Protein AF-A0A0M0BZ65-F1 (afdb_monomer_lite)

Secondary structure (DSSP, 8-state):
----------------EEE--HHHHHHHHHHH--SEEEEETTEEEEEETTEEEEESS--GGG-SSEEEE-S----S----

Structure (mmCIF, N/CA/C/O backbone):
data_AF-A0A0M0BZ65-F1
#
_entry.id   AF-A0A0M0BZ65-F1
#
loop_
_atom_site.group_PDB
_atom_site.id
_atom_site.type_symbol
_atom_site.label_atom_id
_atom_site.label_alt_id
_atom_site.label_comp_id
_atom_site.label_asym_id
_atom_site.label_entity_id
_atom_site.label_seq_id
_atom_site.pdbx_PDB_ins_code
_atom_site.Cartn_x
_atom_site.Cartn_y
_atom_site.Cartn_z
_atom_site.occupancy
_atom_site.B_iso_or_equiv
_atom_site.auth_seq_id
_atom_site.auth_comp_id
_atom_site.auth_asym_id
_atom_site.auth_atom_id
_atom_site.pdbx_PDB_model_num
ATOM 1 N N . MET A 1 1 ? 43.111 26.501 -15.163 1.00 45.69 1 MET A N 1
ATOM 2 C CA . MET A 1 1 ? 42.645 25.333 -14.388 1.00 45.69 1 MET A CA 1
ATOM 3 C C . MET A 1 1 ? 41.285 24.947 -14.938 1.00 45.69 1 MET A C 1
ATOM 5 O O . MET A 1 1 ? 40.414 25.803 -14.966 1.00 45.69 1 MET A O 1
ATOM 9 N N . ALA A 1 2 ? 41.145 23.742 -15.491 1.00 52.06 2 ALA A N 1
ATOM 10 C CA . ALA A 1 2 ? 39.891 23.281 -16.081 1.00 52.06 2 ALA A CA 1
ATOM 11 C C . ALA A 1 2 ? 39.011 22.671 -14.985 1.00 52.06 2 ALA A C 1
ATOM 13 O O . ALA A 1 2 ? 39.434 21.740 -14.305 1.00 52.06 2 ALA A O 1
ATOM 14 N N . THR A 1 3 ? 37.814 23.218 -14.795 1.00 57.44 3 THR A N 1
ATOM 15 C CA . THR A 1 3 ? 36.833 22.699 -13.841 1.00 57.44 3 THR A CA 1
ATOM 16 C C . THR A 1 3 ? 36.201 21.447 -14.441 1.00 57.44 3 THR A C 1
ATOM 18 O O . THR A 1 3 ? 35.423 21.530 -15.389 1.00 57.44 3 THR A O 1
ATOM 21 N N . THR A 1 4 ? 36.564 20.272 -13.936 1.00 56.38 4 THR A N 1
ATOM 22 C CA . THR A 1 4 ? 35.909 19.010 -14.287 1.00 56.38 4 THR A CA 1
ATOM 23 C C . THR A 1 4 ? 34.503 19.001 -13.693 1.00 56.38 4 THR A C 1
ATOM 25 O O . THR A 1 4 ? 34.326 18.990 -12.476 1.00 56.38 4 THR A O 1
ATOM 28 N N . ALA A 1 5 ? 33.487 19.032 -14.555 1.00 61.34 5 ALA A N 1
ATOM 29 C CA . ALA A 1 5 ? 32.104 18.848 -14.142 1.00 61.34 5 ALA A CA 1
ATOM 30 C C . ALA A 1 5 ? 31.922 17.408 -13.643 1.00 61.34 5 ALA A C 1
ATOM 32 O O . ALA A 1 5 ? 32.098 16.450 -14.397 1.00 61.34 5 ALA A O 1
ATOM 33 N N . VAL A 1 6 ? 31.593 17.256 -12.361 1.00 62.19 6 VAL A N 1
ATOM 34 C CA . VAL A 1 6 ? 31.237 15.962 -11.777 1.00 62.19 6 VAL A CA 1
ATOM 35 C C . VAL A 1 6 ? 29.859 15.584 -12.313 1.00 62.19 6 VAL A C 1
ATOM 37 O O . VAL A 1 6 ? 28.850 16.175 -11.931 1.00 62.19 6 VAL A O 1
ATOM 40 N N . ILE A 1 7 ? 29.814 14.619 -13.230 1.00 60.31 7 ILE A N 1
ATOM 41 C CA . ILE A 1 7 ? 28.561 14.008 -13.674 1.00 60.31 7 ILE A CA 1
ATOM 42 C C . ILE A 1 7 ? 28.111 13.087 -12.539 1.00 60.31 7 ILE A C 1
ATOM 44 O O . ILE A 1 7 ? 28.611 11.972 -12.400 1.00 60.31 7 ILE A O 1
ATOM 48 N N . VAL A 1 8 ? 27.201 13.566 -11.691 1.00 64.06 8 VAL A N 1
ATOM 49 C CA . VAL A 1 8 ? 26.513 12.701 -10.729 1.00 64.06 8 VAL A CA 1
ATOM 50 C C . VAL A 1 8 ? 25.574 11.807 -11.543 1.00 64.06 8 VAL A C 1
ATOM 52 O O . VAL A 1 8 ? 24.705 12.344 -12.237 1.00 64.06 8 VAL A O 1
ATOM 55 N N . PRO A 1 9 ? 25.734 10.471 -11.527 1.00 53.94 9 PRO A N 1
ATOM 56 C CA . PRO A 1 9 ? 24.793 9.599 -12.210 1.00 53.94 9 PRO A CA 1
ATOM 57 C C . PRO A 1 9 ? 23.411 9.833 -11.602 1.00 53.94 9 PRO A C 1
ATOM 59 O O . PRO A 1 9 ? 23.252 9.809 -10.381 1.00 53.94 9 PRO A O 1
ATOM 62 N N . ALA A 1 10 ? 22.408 10.085 -12.444 1.00 51.19 10 ALA A N 1
ATOM 63 C CA . ALA A 1 10 ? 21.030 10.129 -11.986 1.00 51.19 10 ALA A CA 1
ATOM 64 C C . ALA A 1 10 ? 20.721 8.777 -11.329 1.00 51.19 10 ALA A C 1
ATOM 66 O O . ALA A 1 10 ? 20.658 7.757 -12.016 1.00 51.19 10 ALA A O 1
ATOM 67 N N . GLN A 1 11 ? 20.569 8.745 -10.001 1.00 49.78 11 GLN A N 1
ATOM 68 C CA . GLN A 1 11 ? 20.032 7.577 -9.311 1.00 49.78 11 GLN A CA 1
ATOM 69 C C . GLN A 1 11 ? 18.615 7.374 -9.852 1.00 49.78 11 GLN A C 1
ATOM 71 O O . GLN A 1 11 ? 17.674 8.061 -9.462 1.00 49.78 11 GLN A O 1
ATOM 76 N N . HIS A 1 12 ? 18.467 6.471 -10.819 1.00 46.56 12 HIS A N 1
ATOM 77 C CA . HIS A 1 12 ? 17.173 6.023 -11.309 1.00 46.56 12 HIS A CA 1
ATOM 78 C C . HIS A 1 12 ? 16.548 5.156 -10.219 1.00 46.56 12 HIS A C 1
ATOM 80 O O . HIS A 1 12 ? 16.672 3.936 -10.200 1.00 46.56 12 HIS A O 1
ATOM 86 N N . THR A 1 13 ? 15.881 5.803 -9.271 1.00 50.66 13 THR A N 1
ATOM 87 C CA . THR A 1 13 ? 15.124 5.148 -8.206 1.00 50.66 13 THR A CA 1
ATOM 88 C C . THR A 1 13 ? 13.757 4.763 -8.771 1.00 50.66 13 THR A C 1
ATOM 90 O O . THR A 1 13 ? 12.705 5.238 -8.342 1.00 50.66 13 THR A O 1
ATOM 93 N N . SER A 1 14 ? 13.749 3.936 -9.820 1.00 49.25 14 SER A N 1
ATOM 94 C CA . SER A 1 14 ? 12.511 3.470 -10.442 1.00 49.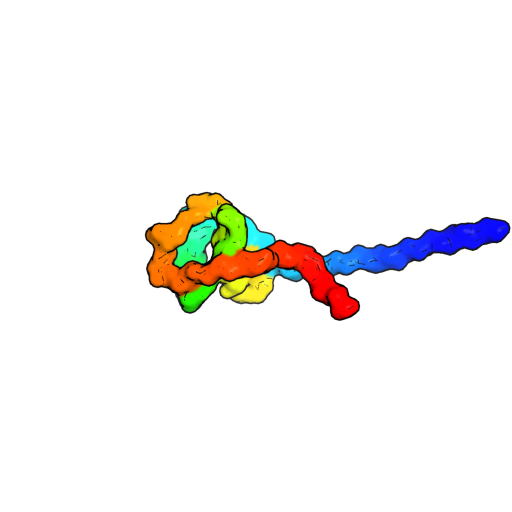25 14 SER A CA 1
ATOM 95 C C . SER A 1 14 ? 11.872 2.384 -9.576 1.00 49.25 14 SER A C 1
ATOM 97 O O . SER A 1 14 ? 11.755 1.230 -9.978 1.00 49.25 14 SER A O 1
ATOM 99 N N . SER A 1 15 ? 11.433 2.738 -8.367 1.00 63.16 15 SER A N 1
ATOM 100 C CA . SER A 1 15 ? 10.315 2.018 -7.774 1.00 63.16 15 SER A CA 1
ATOM 101 C C . SER A 1 15 ? 9.125 2.296 -8.688 1.00 63.16 15 SER A C 1
ATOM 103 O O . SER A 1 15 ? 8.620 3.423 -8.739 1.00 63.16 15 SER A O 1
ATOM 105 N N . TYR A 1 16 ? 8.761 1.311 -9.513 1.00 75.69 16 TYR A N 1
ATOM 106 C CA . TYR A 1 16 ? 7.663 1.445 -10.457 1.00 75.69 16 TYR A CA 1
ATOM 107 C C . TYR A 1 16 ? 6.366 1.632 -9.663 1.00 75.69 16 TYR A C 1
ATOM 109 O O . TYR A 1 16 ? 5.784 0.696 -9.118 1.00 75.69 16 TYR A O 1
ATOM 117 N N . ARG A 1 17 ? 5.970 2.893 -9.514 1.00 87.19 17 ARG A N 1
ATOM 118 C CA . ARG A 1 17 ? 4.827 3.324 -8.716 1.00 87.19 17 ARG A CA 1
ATOM 119 C C . ARG A 1 17 ? 3.698 3.659 -9.660 1.00 87.19 17 ARG A C 1
ATOM 121 O O . ARG A 1 17 ? 3.860 4.514 -10.528 1.00 87.19 17 ARG A O 1
ATOM 128 N N . ILE A 1 18 ? 2.552 3.031 -9.454 1.00 92.00 18 ILE A N 1
ATOM 129 C CA . ILE A 1 18 ? 1.379 3.257 -10.288 1.00 92.00 18 ILE A CA 1
ATOM 130 C C . ILE A 1 18 ? 0.283 3.851 -9.416 1.00 92.00 18 ILE A C 1
ATOM 132 O O . ILE A 1 18 ? -0.082 3.307 -8.371 1.00 92.00 18 ILE A O 1
ATOM 136 N N . LYS A 1 19 ? -0.201 5.020 -9.833 1.00 95.19 19 LYS A N 1
ATOM 137 C CA . LYS A 1 19 ? -1.281 5.731 -9.159 1.00 95.19 19 LYS A CA 1
ATOM 138 C C . LYS A 1 19 ? -2.612 5.326 -9.771 1.00 95.19 19 LYS A C 1
ATOM 140 O O . LYS A 1 19 ? -2.756 5.388 -10.987 1.00 95.19 19 LYS A O 1
ATOM 145 N N . PHE A 1 20 ? -3.590 5.038 -8.926 1.00 97.25 20 PHE A N 1
ATOM 146 C CA . PHE A 1 20 ? -4.951 4.727 -9.347 1.00 97.25 20 PHE A CA 1
ATOM 147 C C . PHE A 1 20 ? -5.963 5.678 -8.714 1.00 97.25 20 PHE A C 1
ATOM 149 O O . PHE A 1 20 ? -5.771 6.179 -7.594 1.00 97.25 20 PHE A O 1
ATOM 156 N N . HIS A 1 21 ? -7.063 5.896 -9.428 1.00 98.19 21 HIS A N 1
ATOM 157 C CA . HIS A 1 21 ? -8.278 6.418 -8.820 1.00 98.19 21 HIS A CA 1
ATOM 158 C C . HIS A 1 21 ? -8.890 5.362 -7.893 1.00 98.19 21 HIS A C 1
ATOM 160 O O . HIS A 1 21 ? -8.473 4.200 -7.861 1.00 98.19 21 HIS A O 1
ATOM 166 N N . ARG A 1 22 ? -9.852 5.785 -7.072 1.00 97.31 22 ARG A N 1
ATOM 167 C CA . ARG A 1 22 ? -10.465 4.939 -6.041 1.00 97.31 22 ARG A CA 1
ATOM 168 C C . ARG A 1 22 ? -10.975 3.600 -6.582 1.00 97.31 22 ARG A C 1
ATOM 170 O O . ARG A 1 22 ? -10.738 2.576 -5.951 1.00 97.31 22 ARG A O 1
ATOM 177 N N . LYS A 1 23 ? -11.695 3.611 -7.706 1.00 98.06 23 LYS A N 1
ATOM 178 C CA . LYS A 1 23 ? -12.381 2.425 -8.236 1.00 98.06 23 LYS A CA 1
ATOM 179 C C . LYS A 1 23 ? -11.381 1.346 -8.657 1.00 98.06 23 LYS A C 1
ATOM 181 O O . LYS A 1 23 ? -11.479 0.216 -8.194 1.00 98.06 23 LYS A O 1
ATOM 186 N N . GLU A 1 24 ? -10.401 1.718 -9.469 1.00 98.06 24 GLU A N 1
ATOM 187 C CA . GLU A 1 24 ? -9.375 0.825 -10.009 1.00 98.06 24 GLU A CA 1
ATOM 188 C C . GLU A 1 24 ? -8.448 0.329 -8.894 1.00 98.06 24 GLU A C 1
ATOM 190 O O . GLU A 1 24 ? -8.029 -0.825 -8.892 1.00 98.06 24 GLU A O 1
ATOM 195 N N . PHE A 1 25 ? -8.165 1.173 -7.895 1.00 97.81 25 PHE A N 1
ATOM 196 C CA . PHE A 1 25 ? -7.386 0.752 -6.734 1.00 97.81 25 PHE A CA 1
ATOM 197 C C . PHE A 1 25 ? -8.097 -0.341 -5.930 1.00 97.81 25 PHE A C 1
ATOM 199 O O . PHE A 1 25 ? -7.463 -1.313 -5.530 1.00 97.81 25 PHE A O 1
ATOM 206 N N . LEU A 1 26 ? -9.404 -0.192 -5.693 1.00 97.88 26 LEU A N 1
ATOM 207 C CA . LEU A 1 26 ? -10.191 -1.192 -4.968 1.00 97.88 26 LEU A CA 1
ATOM 208 C C . LEU A 1 26 ? -10.324 -2.494 -5.763 1.00 97.88 26 LEU A C 1
ATOM 210 O O . LEU A 1 26 ? -10.199 -3.565 -5.182 1.00 97.88 26 LEU A O 1
ATOM 214 N N . GLU A 1 27 ? -10.485 -2.415 -7.083 1.00 97.88 27 GLU A N 1
ATOM 215 C CA . GLU A 1 27 ? -10.455 -3.595 -7.955 1.00 97.88 27 GLU A CA 1
ATOM 216 C C . GLU A 1 27 ? -9.122 -4.352 -7.839 1.00 97.88 27 GLU A C 1
ATOM 218 O O . GLU A 1 27 ? -9.106 -5.571 -7.672 1.00 97.88 27 GLU A O 1
ATOM 223 N N . LEU A 1 28 ? -7.994 -3.636 -7.814 1.00 96.94 28 LEU A N 1
ATOM 224 C CA . LEU A 1 28 ? -6.686 -4.254 -7.594 1.00 96.94 28 LEU A CA 1
ATOM 225 C C . LEU A 1 28 ? -6.536 -4.856 -6.197 1.00 96.94 28 LEU A C 1
ATOM 227 O O . LEU A 1 28 ? -5.883 -5.885 -6.059 1.00 96.94 28 LEU A O 1
ATOM 231 N N . VAL A 1 29 ? -7.130 -4.257 -5.164 1.00 96.88 29 VAL A N 1
ATOM 232 C CA . VAL A 1 29 ? -7.144 -4.844 -3.815 1.00 96.88 29 VAL A CA 1
ATOM 233 C C . VAL A 1 29 ? -7.907 -6.174 -3.808 1.00 96.88 29 VAL A C 1
ATOM 235 O O . VAL A 1 29 ? -7.454 -7.122 -3.166 1.00 96.88 29 VAL A O 1
ATOM 238 N N . GLU A 1 30 ? -9.006 -6.284 -4.555 1.00 96.94 30 GLU A N 1
ATOM 239 C CA . GLU A 1 30 ? -9.768 -7.534 -4.688 1.00 96.94 30 GLU A CA 1
ATOM 240 C C . GLU A 1 30 ? -9.018 -8.612 -5.487 1.00 96.94 30 GLU A C 1
ATOM 242 O O . GLU A 1 30 ? -9.086 -9.796 -5.145 1.00 96.94 30 GLU A O 1
ATOM 247 N N . ILE A 1 31 ? -8.265 -8.216 -6.520 1.00 96.75 31 ILE A N 1
ATOM 248 C CA . ILE A 1 31 ? -7.451 -9.131 -7.336 1.00 96.75 31 ILE A CA 1
ATOM 249 C C . ILE A 1 31 ? -6.217 -9.603 -6.558 1.00 96.75 31 ILE A C 1
ATOM 251 O O . ILE A 1 31 ? -5.980 -10.803 -6.427 1.00 96.75 31 ILE A O 1
ATOM 255 N N . ALA A 1 32 ? -5.438 -8.661 -6.027 1.00 95.88 32 ALA A N 1
ATOM 256 C CA . ALA A 1 32 ? -4.166 -8.932 -5.365 1.00 95.88 32 ALA A CA 1
ATOM 257 C C . ALA A 1 32 ? -4.330 -9.513 -3.956 1.00 95.88 32 ALA A C 1
ATOM 259 O O . ALA A 1 32 ? -3.404 -10.138 -3.440 1.00 95.88 32 ALA A O 1
ATOM 260 N N . LYS A 1 33 ? -5.483 -9.272 -3.315 1.00 96.38 33 LYS A N 1
ATOM 261 C CA . LYS A 1 33 ? -5.800 -9.670 -1.934 1.00 96.38 33 LYS A CA 1
ATOM 262 C C . LYS A 1 33 ? -4.634 -9.425 -0.965 1.00 96.38 33 LYS A C 1
ATOM 264 O O . LYS A 1 33 ? -4.207 -10.352 -0.269 1.00 96.38 33 LYS A O 1
ATOM 269 N N . PRO A 1 34 ? -4.089 -8.194 -0.902 1.00 96.56 34 PRO A N 1
ATOM 270 C CA . PRO A 1 34 ? -2.962 -7.915 -0.029 1.00 96.56 34 PRO A CA 1
ATOM 271 C C . PRO A 1 34 ? -3.372 -8.153 1.427 1.00 96.56 34 PRO A C 1
ATOM 273 O O . PRO A 1 34 ? -4.446 -7.746 1.855 1.00 96.56 34 PRO A O 1
ATOM 276 N N . GLN A 1 35 ? -2.516 -8.780 2.232 1.00 96.50 35 GLN A N 1
ATOM 277 C CA . GLN A 1 35 ? -2.819 -8.958 3.660 1.00 96.50 35 GLN A CA 1
ATOM 278 C C . GLN 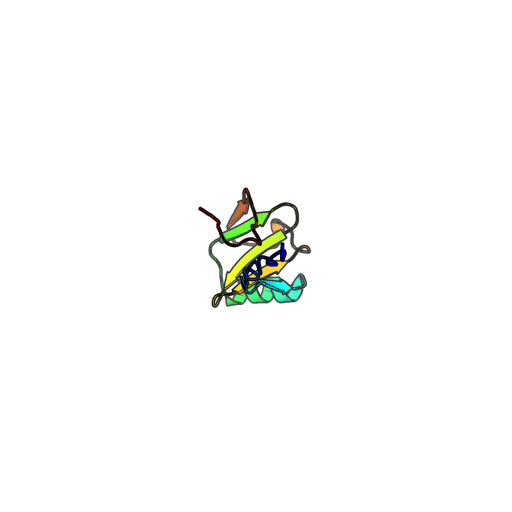A 1 35 ? -2.765 -7.629 4.431 1.00 96.50 35 GLN A C 1
ATOM 280 O O . GLN A 1 35 ? -3.430 -7.460 5.456 1.00 96.50 35 GLN A O 1
ATOM 285 N N . ILE A 1 36 ? -1.947 -6.691 3.944 1.00 96.50 36 ILE A N 1
ATOM 286 C CA . ILE A 1 36 ? -1.669 -5.405 4.576 1.00 96.50 36 ILE A CA 1
ATOM 287 C C . ILE A 1 36 ? -1.763 -4.305 3.524 1.00 96.50 36 ILE A C 1
ATOM 289 O O . ILE A 1 36 ? -1.160 -4.400 2.457 1.00 96.50 36 ILE A O 1
ATOM 293 N N . ILE A 1 37 ? -2.463 -3.231 3.876 1.00 97.25 37 ILE A N 1
ATOM 294 C CA . ILE A 1 37 ? -2.434 -1.966 3.146 1.00 97.25 37 ILE A CA 1
ATOM 295 C C . ILE A 1 37 ? -1.687 -0.952 4.004 1.00 97.25 37 ILE A C 1
ATOM 297 O O . ILE A 1 37 ? -2.004 -0.742 5.176 1.00 97.25 37 I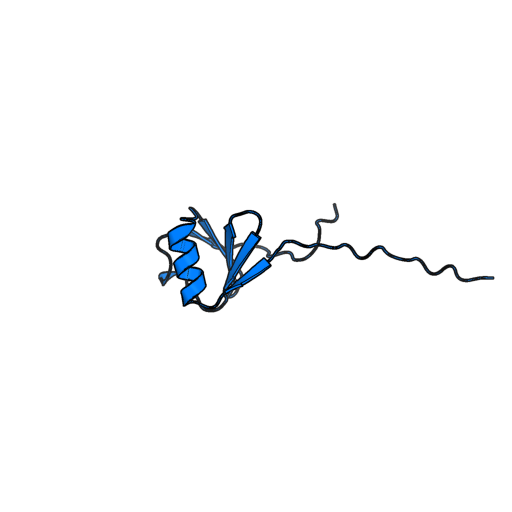LE A O 1
ATOM 301 N N . TYR A 1 38 ? -0.677 -0.310 3.435 1.00 96.88 38 TYR A N 1
ATOM 302 C CA . TYR A 1 38 ? 0.076 0.724 4.125 1.00 96.88 38 TYR A CA 1
ATOM 303 C C . TYR A 1 38 ? -0.589 2.079 3.929 1.00 96.88 38 TYR A C 1
ATOM 305 O O . TYR A 1 38 ? -1.125 2.383 2.864 1.00 96.88 38 TYR A O 1
ATOM 313 N N . HIS A 1 39 ? -0.543 2.908 4.964 1.00 96.69 39 HIS A N 1
ATOM 314 C CA . HIS A 1 39 ? -1.137 4.233 4.963 1.00 96.69 39 HIS A CA 1
ATOM 315 C C . HIS A 1 39 ? -0.125 5.293 5.391 1.00 96.69 39 HIS A C 1
ATOM 317 O O . HIS A 1 39 ? 0.485 5.197 6.458 1.00 96.69 39 HIS A O 1
ATOM 323 N N . ARG A 1 40 ? 0.022 6.351 4.591 1.00 93.62 40 ARG A N 1
ATOM 324 C CA . ARG A 1 40 ? 0.842 7.518 4.932 1.00 93.62 40 ARG A CA 1
ATOM 325 C C . ARG A 1 40 ? 0.143 8.807 4.524 1.00 93.62 40 ARG A C 1
ATOM 327 O O . ARG A 1 40 ? -0.069 9.062 3.342 1.00 93.62 40 ARG A O 1
ATOM 334 N N . LYS A 1 41 ? -0.136 9.678 5.498 1.00 91.81 41 LYS A N 1
ATOM 335 C CA . LYS A 1 41 ? -0.882 10.939 5.315 1.00 91.81 41 LYS A CA 1
ATOM 336 C C . LYS A 1 41 ? -2.267 10.712 4.696 1.00 91.81 41 LYS A C 1
ATOM 338 O O . LYS A 1 41 ? -3.216 10.506 5.432 1.00 91.81 41 LYS A O 1
ATOM 343 N N . ARG A 1 42 ? -2.374 10.794 3.368 1.00 92.25 42 ARG A N 1
ATOM 344 C CA . ARG A 1 42 ? -3.597 10.527 2.588 1.00 92.25 42 ARG A CA 1
ATOM 345 C C . ARG A 1 42 ? -3.430 9.346 1.629 1.00 92.25 42 ARG A C 1
ATOM 347 O O . ARG A 1 42 ? -4.367 8.997 0.928 1.00 92.25 42 ARG A O 1
ATOM 354 N N . MET A 1 43 ? -2.227 8.783 1.550 1.00 95.31 43 MET A N 1
ATOM 355 C CA . MET A 1 43 ? -1.861 7.724 0.621 1.00 95.31 43 MET A CA 1
ATOM 356 C C . MET A 1 43 ? -2.176 6.365 1.223 1.00 95.31 43 MET A C 1
ATOM 358 O O . MET A 1 43 ? -1.733 6.087 2.336 1.00 95.31 43 MET A O 1
ATOM 362 N N . HIS A 1 44 ? -2.859 5.519 0.462 1.00 97.25 44 HIS A N 1
ATOM 363 C CA . HIS A 1 44 ? -2.944 4.084 0.711 1.00 97.25 44 HIS A CA 1
ATOM 364 C C . HIS A 1 44 ? -2.171 3.361 -0.387 1.00 97.25 44 HIS A C 1
ATOM 366 O O . HIS A 1 44 ? -2.287 3.746 -1.551 1.00 97.25 44 HIS A O 1
ATOM 372 N N . PHE A 1 45 ? -1.362 2.369 -0.026 1.00 96.12 45 PHE A N 1
ATOM 373 C CA . PHE A 1 45 ? -0.517 1.660 -0.981 1.00 96.12 45 PHE A CA 1
ATOM 374 C C . PHE A 1 45 ? -0.206 0.225 -0.555 1.00 96.12 45 PHE A C 1
ATOM 376 O O . PHE A 1 45 ? -0.225 -0.108 0.631 1.00 96.12 45 PHE A O 1
ATOM 383 N N . PHE A 1 46 ? 0.103 -0.616 -1.535 1.00 95.94 46 PHE A N 1
ATOM 384 C CA . PHE A 1 46 ? 0.601 -1.978 -1.351 1.00 95.94 46 PHE A CA 1
ATOM 385 C C . PHE A 1 46 ? 1.472 -2.374 -2.550 1.00 95.94 46 PHE A C 1
ATOM 387 O O . PHE A 1 46 ? 1.467 -1.698 -3.581 1.00 95.94 46 PHE A O 1
ATOM 394 N N . ALA A 1 47 ? 2.250 -3.444 -2.400 1.00 93.44 47 ALA A N 1
ATOM 395 C CA . ALA A 1 47 ? 3.058 -3.988 -3.484 1.00 93.44 47 ALA A CA 1
ATOM 396 C C . ALA A 1 47 ? 2.300 -5.109 -4.205 1.00 93.44 47 ALA A C 1
ATOM 398 O O . ALA A 1 47 ? 1.716 -5.973 -3.550 1.00 93.44 47 ALA A O 1
ATOM 399 N N . PHE A 1 48 ? 2.329 -5.097 -5.535 1.00 93.12 48 PHE A N 1
ATOM 400 C CA . PHE A 1 48 ? 1.748 -6.136 -6.381 1.00 93.12 48 PHE A CA 1
ATOM 401 C C . PHE A 1 48 ? 2.546 -6.253 -7.681 1.00 93.12 48 PHE A C 1
ATOM 403 O O . PHE A 1 48 ? 2.856 -5.236 -8.296 1.00 93.12 48 PHE A O 1
ATOM 410 N N . ASP A 1 49 ? 2.936 -7.472 -8.054 1.00 89.81 49 ASP A N 1
ATOM 411 C CA . ASP A 1 49 ? 3.716 -7.779 -9.266 1.00 89.81 49 ASP A CA 1
A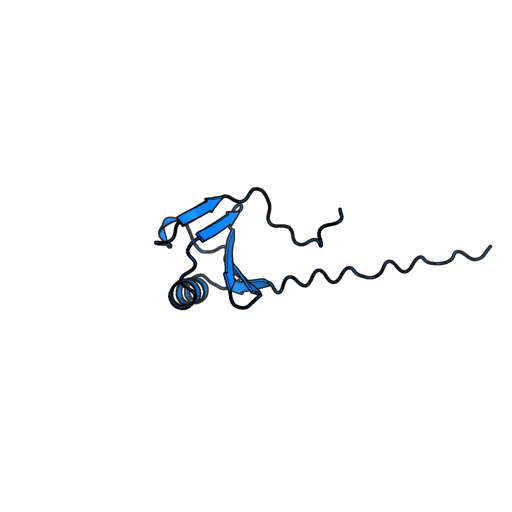TOM 412 C C . ASP A 1 49 ? 4.985 -6.926 -9.465 1.00 89.81 49 ASP A C 1
ATOM 414 O O . ASP A 1 49 ? 5.360 -6.567 -10.577 1.00 89.81 49 ASP A O 1
ATOM 418 N N . GLY A 1 50 ? 5.667 -6.578 -8.370 1.00 86.88 50 GLY A N 1
ATOM 419 C CA . GLY A 1 50 ? 6.884 -5.755 -8.407 1.00 86.88 50 GLY A CA 1
ATOM 420 C C . GLY A 1 50 ? 6.635 -4.247 -8.535 1.00 86.88 50 GLY A C 1
ATOM 421 O O . GLY A 1 50 ? 7.589 -3.468 -8.551 1.00 86.88 50 GLY A O 1
ATOM 422 N N . PHE A 1 51 ? 5.374 -3.819 -8.558 1.00 89.38 51 PHE A N 1
ATOM 423 C CA . PHE A 1 51 ? 4.971 -2.418 -8.555 1.00 89.38 51 PHE A CA 1
ATOM 424 C C . PHE A 1 51 ? 4.412 -2.011 -7.195 1.00 89.38 51 PHE A C 1
ATOM 426 O O . PHE A 1 51 ? 3.828 -2.812 -6.465 1.00 89.38 51 PHE A O 1
ATOM 433 N N . VAL A 1 52 ? 4.543 -0.728 -6.870 1.00 92.00 52 VAL A N 1
ATOM 434 C CA . VAL A 1 52 ? 3.835 -0.125 -5.739 1.00 92.00 52 VAL A CA 1
ATOM 435 C C . VAL A 1 52 ? 2.576 0.545 -6.268 1.00 92.00 52 VAL A C 1
ATOM 437 O O . VAL A 1 52 ? 2.638 1.594 -6.916 1.00 92.00 52 VAL A O 1
ATOM 440 N N . MET A 1 53 ?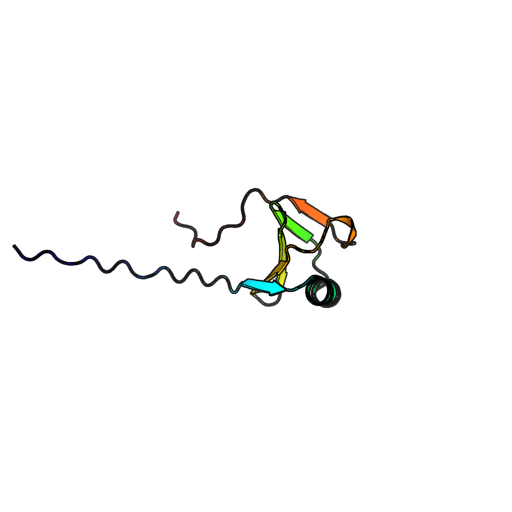 1.431 -0.054 -5.968 1.00 94.62 53 MET A N 1
ATOM 441 C CA . MET A 1 53 ? 0.125 0.489 -6.320 1.00 94.62 53 MET A CA 1
ATOM 442 C C . MET A 1 53 ? -0.298 1.461 -5.228 1.00 94.62 53 MET A C 1
ATOM 444 O O . MET A 1 53 ? -0.224 1.116 -4.046 1.00 94.62 53 MET A O 1
ATOM 448 N N . TYR A 1 54 ? -0.749 2.667 -5.583 1.00 95.94 54 TYR A N 1
ATOM 449 C CA . TYR A 1 54 ? -1.187 3.643 -4.582 1.00 95.94 54 TYR A CA 1
ATOM 450 C C . TYR A 1 54 ? -2.355 4.532 -5.021 1.00 95.94 54 TYR A C 1
ATOM 452 O O . TYR A 1 54 ? -2.574 4.785 -6.204 1.00 95.94 54 TYR A O 1
ATOM 460 N N . THR A 1 55 ? -3.085 5.063 -4.037 1.00 97.62 55 THR A N 1
ATOM 461 C CA . THR A 1 55 ? -4.166 6.040 -4.232 1.00 97.62 55 THR A CA 1
ATOM 462 C C . THR A 1 55 ? -4.229 7.062 -3.092 1.00 97.62 55 THR A C 1
ATOM 464 O O . THR A 1 55 ? -3.753 6.806 -1.985 1.00 97.62 55 THR A O 1
ATOM 467 N N . PHE A 1 56 ? -4.841 8.224 -3.350 1.00 97.25 56 PHE A N 1
ATOM 468 C CA . PHE A 1 56 ? -5.137 9.261 -2.345 1.00 97.25 56 PHE A CA 1
ATOM 469 C C . PHE A 1 56 ? -6.633 9.404 -2.025 1.00 97.25 56 PHE A C 1
ATOM 471 O O . PHE A 1 56 ? -7.016 10.261 -1.226 1.00 97.25 56 PHE A O 1
ATOM 478 N N . GLU A 1 57 ? -7.479 8.619 -2.693 1.00 97.62 57 GLU A N 1
ATOM 479 C CA . GLU A 1 57 ? -8.940 8.787 -2.698 1.00 97.62 57 GLU A CA 1
ATOM 480 C C . GLU A 1 57 ? -9.663 7.782 -1.789 1.00 97.62 57 GLU A C 1
ATOM 482 O O . GLU A 1 57 ? -10.869 7.893 -1.556 1.00 97.62 57 GLU A O 1
ATOM 487 N N . CYS A 1 58 ? -8.931 6.798 -1.268 1.00 96.94 58 CYS A N 1
ATOM 488 C CA . CYS A 1 58 ? -9.457 5.837 -0.309 1.00 96.94 58 CYS A CA 1
ATOM 489 C C . CYS A 1 58 ? -9.307 6.324 1.133 1.00 96.94 58 CYS A C 1
ATOM 491 O O . CYS A 1 58 ? -8.450 7.137 1.485 1.00 96.94 58 CYS A O 1
ATOM 493 N N . THR A 1 59 ? -10.143 5.751 1.981 1.00 95.12 59 THR A N 1
ATOM 494 C CA . THR A 1 59 ? -10.189 5.894 3.426 1.00 95.12 59 THR A CA 1
ATOM 495 C C . THR A 1 59 ? -10.059 4.513 4.060 1.00 95.12 59 THR A C 1
ATOM 497 O O . THR A 1 59 ? -10.289 3.492 3.419 1.00 95.12 59 THR A O 1
ATOM 500 N N . LYS A 1 60 ? -9.752 4.457 5.358 1.00 92.88 60 LYS A N 1
ATOM 501 C CA . LYS A 1 60 ? -9.592 3.180 6.076 1.00 92.88 60 LYS A CA 1
ATOM 502 C C . LYS A 1 60 ? -10.827 2.274 6.036 1.00 92.88 60 LYS A C 1
ATOM 504 O O . LYS A 1 60 ? -10.680 1.075 6.203 1.00 92.88 60 LYS A O 1
ATOM 509 N N . LYS A 1 61 ? -12.023 2.843 5.847 1.00 95.31 61 LYS A N 1
ATOM 510 C CA . LYS A 1 61 ? -13.290 2.095 5.800 1.00 95.31 61 LYS A CA 1
ATOM 511 C C . LYS A 1 61 ? -13.494 1.345 4.483 1.00 95.31 61 LYS A C 1
ATOM 513 O O . LYS A 1 61 ? -14.378 0.504 4.411 1.00 95.31 61 LYS A O 1
ATOM 518 N N . ASP A 1 62 ? -12.698 1.663 3.467 1.00 95.56 62 ASP A N 1
ATOM 519 C CA . ASP A 1 62 ? -12.822 1.074 2.133 1.00 95.56 62 ASP A CA 1
ATOM 520 C C . ASP A 1 62 ? -12.119 -0.281 2.022 1.00 95.56 62 ASP A C 1
ATOM 522 O O . ASP A 1 62 ? -12.221 -0.943 0.997 1.00 95.56 62 ASP A O 1
ATOM 526 N N . PHE A 1 63 ? -11.409 -0.690 3.075 1.00 95.75 63 PHE A N 1
ATOM 527 C CA . PHE A 1 63 ? -10.592 -1.892 3.099 1.00 95.75 63 PHE A CA 1
ATOM 528 C C . PHE A 1 63 ? -11.084 -2.847 4.181 1.00 95.75 63 PHE A C 1
ATOM 530 O O . PHE A 1 63 ? -11.296 -2.450 5.328 1.00 95.75 63 PHE A O 1
ATOM 537 N N . SER A 1 64 ? -11.219 -4.120 3.822 1.00 94.62 64 SER A N 1
ATOM 538 C CA . SER A 1 64 ? -11.396 -5.219 4.780 1.00 94.62 64 SER A CA 1
ATOM 539 C C . SER A 1 64 ? -10.051 -5.682 5.359 1.00 94.62 64 SER A C 1
ATOM 541 O O . SER A 1 64 ? -9.991 -6.295 6.424 1.00 94.62 64 SER A O 1
ATOM 543 N N . GLN A 1 65 ? -8.963 -5.359 4.658 1.00 95.94 65 GLN A N 1
ATOM 544 C CA . GLN A 1 65 ? -7.586 -5.664 5.006 1.00 95.94 65 GLN A CA 1
ATOM 545 C C . GLN A 1 65 ? -7.097 -4.799 6.170 1.00 95.94 65 GLN A C 1
ATOM 547 O O . GLN A 1 65 ? -7.575 -3.690 6.426 1.00 95.94 65 GLN A O 1
ATOM 552 N N . ARG A 1 66 ? -6.053 -5.272 6.852 1.00 96.25 66 ARG A N 1
ATOM 553 C CA . ARG A 1 66 ? -5.409 -4.503 7.915 1.00 96.25 66 ARG A CA 1
ATOM 554 C C . ARG A 1 66 ? -4.682 -3.292 7.326 1.00 96.25 66 ARG A C 1
ATOM 556 O O . ARG A 1 66 ? -3.776 -3.443 6.508 1.00 96.25 66 ARG A O 1
ATOM 563 N N . VAL A 1 67 ? -5.018 -2.098 7.815 1.00 97.00 67 VAL A N 1
ATOM 564 C CA . VAL A 1 67 ? -4.332 -0.854 7.436 1.00 97.00 67 VAL A CA 1
ATOM 565 C C . VAL A 1 67 ? -3.260 -0.491 8.467 1.00 97.00 67 VAL A C 1
ATOM 567 O O . VAL A 1 67 ? -3.578 -0.239 9.631 1.00 97.00 67 VAL A O 1
ATOM 570 N N . ILE A 1 68 ? -1.992 -0.424 8.053 1.00 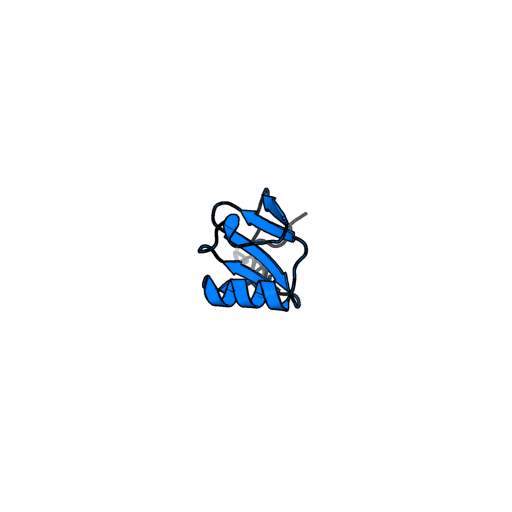96.94 68 ILE A N 1
ATOM 571 C CA . ILE A 1 68 ? -0.854 -0.062 8.917 1.00 96.94 68 ILE A CA 1
ATOM 572 C C . ILE A 1 68 ? -0.331 1.329 8.550 1.00 96.94 68 ILE A C 1
ATOM 574 O O . ILE A 1 68 ? -0.020 1.604 7.395 1.00 96.94 68 ILE A O 1
ATOM 578 N N . ASN A 1 69 ? -0.198 2.215 9.541 1.00 96.25 69 ASN A N 1
ATOM 579 C CA . ASN A 1 69 ? 0.398 3.533 9.321 1.00 96.25 69 ASN A CA 1
ATOM 580 C C . ASN A 1 69 ? 1.921 3.402 9.139 1.00 96.25 69 ASN A C 1
ATOM 582 O O . ASN A 1 69 ? 2.612 2.950 10.049 1.00 96.25 69 ASN A O 1
ATOM 586 N N . ALA A 1 70 ? 2.444 3.840 7.996 1.00 92.19 70 ALA A N 1
ATOM 587 C CA . ALA A 1 70 ? 3.878 3.888 7.732 1.00 92.19 70 ALA A CA 1
ATOM 588 C C . ALA A 1 70 ? 4.512 5.177 8.290 1.00 92.19 70 ALA A C 1
ATOM 590 O O . ALA A 1 70 ? 3.875 6.239 8.333 1.00 92.19 70 ALA A O 1
ATOM 591 N N . ILE A 1 71 ? 5.786 5.100 8.688 1.00 89.62 71 ILE A N 1
ATOM 592 C CA . ILE A 1 71 ? 6.586 6.260 9.128 1.00 89.62 71 ILE A CA 1
ATOM 593 C C . ILE A 1 71 ? 7.071 7.071 7.924 1.00 89.62 71 ILE A C 1
ATOM 595 O O . ILE A 1 71 ? 7.121 8.295 7.986 1.00 89.62 71 ILE A O 1
ATOM 599 N N . GLU A 1 72 ? 7.355 6.418 6.805 1.00 85.25 72 GLU A N 1
ATOM 600 C CA . GLU A 1 72 ? 7.850 7.075 5.604 1.00 85.25 72 GLU A CA 1
ATOM 601 C C . GLU A 1 72 ? 7.355 6.356 4.349 1.00 85.25 72 GLU A C 1
ATOM 603 O O . GLU A 1 72 ? 7.064 5.161 4.370 1.00 85.25 72 GLU A O 1
ATOM 608 N N . PHE A 1 73 ? 7.230 7.119 3.265 1.00 82.38 73 PHE A N 1
ATOM 609 C CA . PHE A 1 73 ? 7.105 6.603 1.910 1.00 82.38 73 PHE A CA 1
ATOM 610 C C . PHE A 1 73 ? 8.244 7.225 1.100 1.00 82.38 73 PHE A C 1
ATOM 612 O O . PHE A 1 73 ? 8.115 8.360 0.632 1.00 82.38 73 PHE A O 1
ATOM 619 N N . SER A 1 74 ? 9.388 6.537 1.047 1.00 71.75 74 SER A N 1
ATOM 620 C CA . SER A 1 74 ? 10.585 7.072 0.399 1.00 71.75 74 SER A CA 1
ATOM 621 C C . SER A 1 74 ? 10.509 6.868 -1.109 1.00 71.75 74 SER A C 1
ATOM 623 O O . SER A 1 74 ? 10.187 5.790 -1.606 1.00 71.75 74 SER A O 1
ATOM 625 N N . ASN A 1 75 ? 10.825 7.937 -1.833 1.00 68.38 75 ASN A N 1
ATOM 626 C CA . ASN A 1 75 ? 10.988 7.922 -3.284 1.00 68.38 75 ASN A CA 1
ATOM 627 C C . ASN A 1 75 ? 12.471 7.901 -3.686 1.00 68.38 75 ASN A C 1
ATOM 629 O O . ASN A 1 75 ? 12.783 7.945 -4.876 1.00 68.38 75 ASN A O 1
ATOM 633 N N . GLN A 1 76 ? 13.374 7.888 -2.706 1.00 64.25 76 GLN A N 1
ATOM 634 C CA . GLN A 1 76 ? 14.813 7.859 -2.918 1.00 64.25 76 GLN A CA 1
ATOM 635 C C . GLN A 1 76 ? 15.315 6.414 -2.841 1.00 64.25 76 GLN A C 1
ATOM 637 O O . GLN A 1 76 ? 14.731 5.578 -2.152 1.00 64.25 76 GLN A O 1
ATOM 642 N N . ALA A 1 77 ? 16.391 6.112 -3.568 1.00 56.28 77 ALA A N 1
ATOM 643 C CA . ALA A 1 77 ? 17.170 4.913 -3.314 1.00 56.28 77 ALA A CA 1
ATOM 644 C C . ALA A 1 77 ? 17.741 5.085 -1.918 1.00 56.28 77 ALA A C 1
ATOM 646 O O . ALA A 1 77 ? 18.227 6.166 -1.586 1.00 56.28 77 ALA A O 1
ATOM 647 N N . TRP A 1 78 ? 17.656 4.030 -1.119 1.00 52.53 78 TRP A N 1
ATOM 648 C CA . TRP A 1 78 ? 18.348 3.986 0.156 1.00 52.53 78 TRP A CA 1
ATOM 649 C C . TRP A 1 78 ? 19.831 4.280 -0.101 1.00 52.53 78 TRP A C 1
ATOM 651 O O . TRP A 1 78 ? 20.498 3.518 -0.798 1.00 52.53 78 TRP A O 1
ATOM 661 N N . SER A 1 79 ? 20.317 5.418 0.387 1.00 54.91 79 SER A N 1
ATOM 662 C CA . SER A 1 79 ? 21.741 5.618 0.623 1.00 54.91 79 SER A CA 1
ATOM 663 C C . SER A 1 79 ? 21.996 5.118 2.037 1.00 54.91 79 SER A C 1
ATOM 665 O O . SER A 1 79 ? 21.419 5.671 2.976 1.00 54.91 79 SER A O 1
ATOM 667 N N . GLU A 1 80 ? 22.768 4.043 2.170 1.00 50.25 80 GLU A N 1
ATOM 668 C CA . GLU A 1 80 ? 23.349 3.662 3.464 1.00 50.25 80 GLU A CA 1
ATOM 669 C C . GLU A 1 80 ? 24.255 4.773 4.009 1.00 50.25 80 GLU A C 1
ATOM 671 O O . GLU A 1 80 ? 24.922 5.452 3.190 1.00 50.25 80 GLU A O 1
#

pLDDT: mean 84.04, std 17.73, range [45.69, 98.19]

Radius of gyration: 17.06 Å; chains: 1; bounding box: 56×35×25 Å

Foldseek 3Di:
DDDDDPPDPPPPLPLPEDEDDPPVLLVVCVVQVDQEWEDEDQKTWDDDPSHIYIYNHDDPVSDPHHYHYDPDDDSDDDDD

Organism: NCBI:txid1685124

Sequence (80 aa):
MATTAVIVPAQHTSSYRIKFHRKEFLELVEIAKPQIIYHRKRMHFFAFDGFVMYTFECTKKDFSQRVINAIEFSNQAWSE